Protein AF-A0AA51QP55-F1 (afdb_monomer_lite)

Secondary structure (DSSP, 8-state):
---------------TT--SPEEEEETTEEEEE-HHHHHHHHHHHHHHHHHHT-

Sequence (54 aa):
MKLHGRSLTPHITVDPAARRPILLRLGGLVLAMSTTEAQQIADQLHDAVEEADQ

Radius of gyration: 13.48 Å; chains: 1; bounding box: 32×21×37 Å

pLDDT: mean 72.29, std 16.76, range [34.41, 91.0]

Foldseek 3Di:
DDDDPDDDPDPDDDDPPDPFFDWDDDPNDTDTHDPVVVVVVVVVVVVVVVVVVD

Structure (mmCIF, N/CA/C/O backbone):
data_AF-A0AA51QP55-F1
#
_entry.id   AF-A0AA51QP55-F1
#
loop_
_atom_site.group_PDB
_atom_site.id
_atom_site.type_symbol
_atom_site.label_atom_id
_atom_site.label_alt_id
_atom_site.label_comp_id
_atom_site.label_asym_id
_atom_site.label_entity_id
_atom_site.label_seq_id
_atom_site.pdbx_PDB_ins_code
_atom_site.Cartn_x
_atom_site.Cartn_y
_atom_site.Cartn_z
_atom_site.occupancy
_atom_site.B_iso_or_equiv
_atom_site.auth_seq_id
_atom_site.auth_comp_id
_atom_site.auth_asym_id
_atom_site.auth_atom_id
_atom_site.pdbx_PDB_model_num
ATOM 1 N N . MET A 1 1 ? -18.302 -6.206 8.909 1.00 34.41 1 MET A N 1
ATOM 2 C CA . MET A 1 1 ? -17.877 -7.364 8.091 1.00 34.41 1 MET A CA 1
ATOM 3 C C . MET A 1 1 ? -16.509 -7.786 8.619 1.00 34.41 1 MET A C 1
ATOM 5 O O . MET A 1 1 ? -15.606 -6.967 8.574 1.00 34.41 1 MET A O 1
ATOM 9 N N . LYS A 1 2 ? -16.381 -8.950 9.272 1.00 38.06 2 LYS A N 1
ATOM 10 C CA . LYS A 1 2 ? -15.168 -9.314 10.036 1.00 38.06 2 LYS A CA 1
ATOM 11 C C . LYS A 1 2 ? -14.173 -10.074 9.152 1.00 38.06 2 LYS A C 1
ATOM 13 O O . LYS A 1 2 ? -14.422 -11.232 8.815 1.00 38.06 2 LYS A O 1
ATOM 18 N N . LEU A 1 3 ? -13.070 -9.427 8.782 1.00 48.38 3 LEU A N 1
ATOM 19 C CA . LEU A 1 3 ? -11.951 -10.056 8.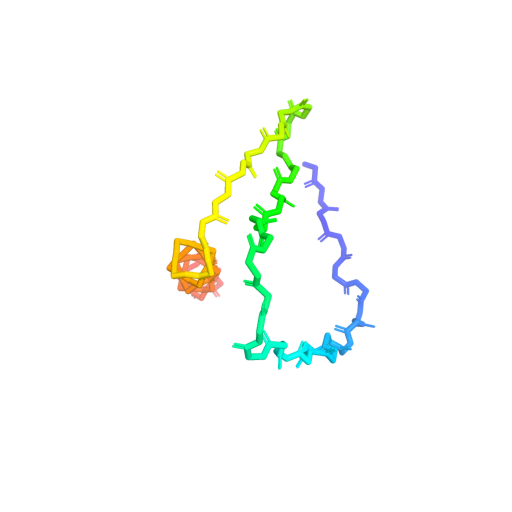080 1.00 48.38 3 LEU A CA 1
ATOM 20 C C . LEU A 1 3 ? -11.239 -11.002 9.058 1.00 48.38 3 LEU A C 1
ATOM 22 O O . LEU A 1 3 ? -10.687 -10.560 10.057 1.00 48.38 3 LEU A O 1
ATOM 26 N N . HIS A 1 4 ? -11.313 -12.310 8.817 1.00 49.41 4 HIS A N 1
ATOM 27 C CA . HIS A 1 4 ? -10.600 -13.291 9.633 1.00 49.41 4 HIS A CA 1
ATOM 28 C C . HIS A 1 4 ? -9.203 -13.472 9.042 1.00 49.41 4 HIS A C 1
ATOM 30 O O . HIS A 1 4 ? -9.066 -14.015 7.944 1.00 49.41 4 HIS A O 1
ATOM 36 N N . GLY A 1 5 ? -8.180 -13.009 9.761 1.00 53.38 5 GLY A N 1
ATOM 37 C CA . GLY A 1 5 ? -6.780 -13.228 9.412 1.00 53.38 5 GLY A CA 1
ATOM 38 C C . GLY A 1 5 ? -6.428 -14.710 9.506 1.00 53.38 5 GLY A C 1
ATOM 39 O O . GLY A 1 5 ? -5.983 -15.191 10.544 1.00 53.38 5 GLY A O 1
ATOM 40 N N . ARG A 1 6 ? -6.639 -15.469 8.425 1.00 54.78 6 ARG A N 1
ATOM 41 C CA . ARG A 1 6 ? -5.983 -16.771 8.268 1.00 54.78 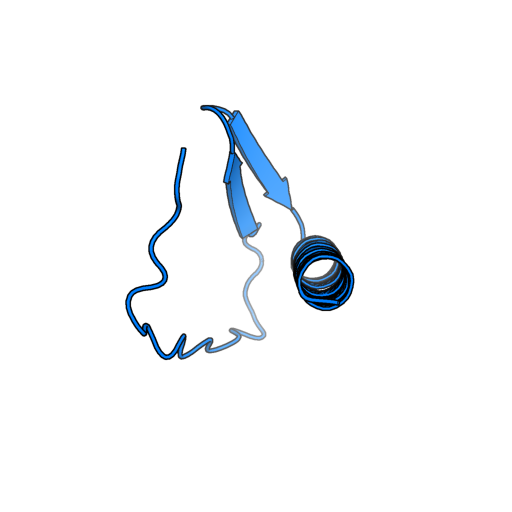6 ARG A CA 1
ATOM 42 C C . ARG A 1 6 ? -4.516 -16.483 8.003 1.00 54.78 6 ARG A C 1
ATOM 44 O O . ARG A 1 6 ? -4.205 -15.876 6.985 1.00 54.78 6 ARG A O 1
ATOM 51 N N . SER A 1 7 ? -3.670 -16.908 8.941 1.00 53.06 7 SER A N 1
ATOM 52 C CA . SER A 1 7 ? -2.209 -16.891 8.869 1.00 53.06 7 SER A CA 1
ATOM 53 C C . SER A 1 7 ? -1.735 -17.252 7.459 1.00 53.06 7 SER A C 1
ATOM 55 O O . SER A 1 7 ? -1.752 -18.408 7.040 1.00 53.06 7 SER A O 1
ATOM 57 N N . LEU A 1 8 ? -1.401 -16.218 6.703 1.00 51.66 8 LEU A N 1
ATOM 58 C CA . LEU A 1 8 ? -0.775 -16.280 5.399 1.00 51.66 8 LEU A CA 1
ATOM 59 C C . LEU A 1 8 ? 0.538 -15.568 5.628 1.00 51.66 8 LEU A C 1
ATOM 61 O O . LEU A 1 8 ? 0.536 -14.355 5.784 1.00 51.66 8 LEU A O 1
ATOM 65 N N . THR A 1 9 ? 1.633 -16.315 5.724 1.00 49.22 9 THR A N 1
ATOM 66 C CA . THR A 1 9 ? 2.975 -15.734 5.698 1.00 49.22 9 THR A CA 1
ATOM 67 C C . THR A 1 9 ? 3.163 -15.167 4.290 1.00 49.22 9 THR A C 1
ATOM 69 O O . THR A 1 9 ? 3.309 -15.952 3.348 1.00 49.22 9 THR A O 1
ATOM 72 N N . PRO A 1 10 ? 3.066 -13.841 4.081 1.00 48.56 10 PRO A N 1
ATOM 73 C CA . PRO A 1 10 ? 3.117 -13.295 2.741 1.00 48.56 10 PRO A CA 1
ATOM 74 C C . PRO A 1 10 ? 4.583 -13.277 2.314 1.00 48.56 10 PRO A C 1
ATOM 76 O O . PRO A 1 10 ? 5.374 -12.461 2.777 1.00 48.56 10 PRO A O 1
ATOM 79 N N . HIS A 1 11 ? 4.967 -14.213 1.450 1.00 44.62 11 HIS A N 1
ATOM 80 C CA . HIS A 1 11 ? 6.312 -14.246 0.886 1.00 44.62 11 HIS A CA 1
ATOM 81 C C . HIS A 1 11 ? 6.375 -13.261 -0.290 1.00 44.62 11 HIS A C 1
ATOM 83 O O . HIS A 1 11 ? 6.178 -13.624 -1.451 1.00 44.62 11 HIS A O 1
ATOM 89 N N . ILE A 1 12 ? 6.569 -11.977 0.022 1.00 52.19 12 ILE A N 1
ATOM 90 C CA . ILE A 1 12 ? 6.666 -10.914 -0.983 1.00 52.19 12 ILE A CA 1
ATOM 91 C C . ILE A 1 12 ? 8.066 -10.968 -1.593 1.00 52.19 12 ILE A C 1
ATOM 93 O O . ILE A 1 12 ? 9.065 -10.772 -0.907 1.00 52.19 12 ILE A O 1
ATOM 97 N N . THR A 1 13 ? 8.136 -11.249 -2.893 1.00 50.81 13 THR A N 1
ATOM 98 C CA . THR A 1 13 ? 9.392 -11.244 -3.653 1.00 50.81 13 THR A CA 1
ATOM 99 C C . THR A 1 13 ? 9.331 -10.067 -4.622 1.00 50.81 13 THR A C 1
ATOM 101 O O . THR A 1 13 ? 8.449 -10.029 -5.479 1.00 50.81 13 THR A O 1
ATOM 104 N N . VAL A 1 14 ? 10.207 -9.075 -4.443 1.00 53.47 14 VAL A N 1
ATOM 105 C CA . VAL A 1 14 ? 10.225 -7.844 -5.250 1.00 53.47 14 VAL A CA 1
ATOM 106 C C . VAL A 1 14 ? 11.027 -8.086 -6.526 1.00 53.47 14 VAL A C 1
ATOM 108 O O . VAL A 1 14 ? 12.199 -8.452 -6.462 1.00 53.47 14 VAL A O 1
ATOM 111 N N . ASP A 1 15 ? 10.394 -7.875 -7.680 1.00 57.19 15 ASP A N 1
ATOM 112 C CA . ASP A 1 15 ? 11.043 -7.905 -8.992 1.00 57.19 15 ASP A CA 1
ATOM 113 C C . ASP A 1 15 ? 11.620 -6.509 -9.315 1.00 57.19 15 ASP A C 1
ATOM 115 O O . ASP A 1 15 ? 10.851 -5.569 -9.543 1.00 57.19 15 ASP A O 1
ATOM 119 N N . PRO A 1 16 ? 12.956 -6.342 -9.353 1.00 57.81 16 PRO A N 1
ATOM 120 C CA . PRO A 1 16 ? 13.603 -5.049 -9.577 1.00 57.81 16 PRO A CA 1
ATOM 121 C C . PRO A 1 16 ? 13.412 -4.496 -11.002 1.00 57.81 16 PRO A C 1
ATOM 123 O O . PRO A 1 16 ? 13.750 -3.341 -11.255 1.00 57.81 16 PRO A O 1
ATOM 126 N N . ALA A 1 17 ? 12.871 -5.286 -11.937 1.00 57.69 17 ALA A N 1
ATOM 127 C CA . ALA A 1 17 ? 12.595 -4.876 -13.314 1.00 57.69 17 ALA A CA 1
ATOM 128 C C . ALA A 1 17 ? 11.102 -4.616 -13.591 1.00 57.69 17 ALA A C 1
ATOM 130 O O . ALA A 1 17 ? 10.734 -4.280 -14.725 1.00 57.69 17 ALA A O 1
ATOM 131 N N . ALA A 1 18 ? 10.227 -4.767 -12.592 1.00 60.41 18 ALA A N 1
ATOM 132 C CA . ALA A 1 18 ? 8.786 -4.679 -12.786 1.00 60.41 18 ALA A CA 1
ATOM 133 C C . ALA A 1 18 ? 8.343 -3.256 -13.180 1.00 60.41 18 ALA A C 1
ATOM 135 O O . ALA A 1 18 ? 8.133 -2.380 -12.350 1.00 60.41 18 ALA A O 1
ATOM 136 N N . ARG A 1 19 ? 8.118 -3.036 -14.482 1.00 66.19 19 ARG A N 1
ATOM 137 C CA . ARG A 1 19 ? 7.480 -1.826 -15.051 1.00 66.19 19 ARG A CA 1
ATOM 138 C C . ARG A 1 19 ? 5.951 -1.830 -14.931 1.00 66.19 19 ARG A C 1
ATOM 140 O O . ARG A 1 19 ? 5.276 -1.063 -15.616 1.00 66.19 19 ARG A O 1
ATOM 147 N N . ARG A 1 20 ? 5.387 -2.774 -14.176 1.00 67.31 20 ARG A N 1
ATOM 148 C CA . ARG A 1 20 ? 3.946 -3.034 -14.144 1.00 67.31 20 ARG A CA 1
ATOM 149 C C . ARG A 1 20 ? 3.339 -2.422 -12.883 1.00 67.31 20 ARG A C 1
ATOM 151 O O . ARG A 1 20 ? 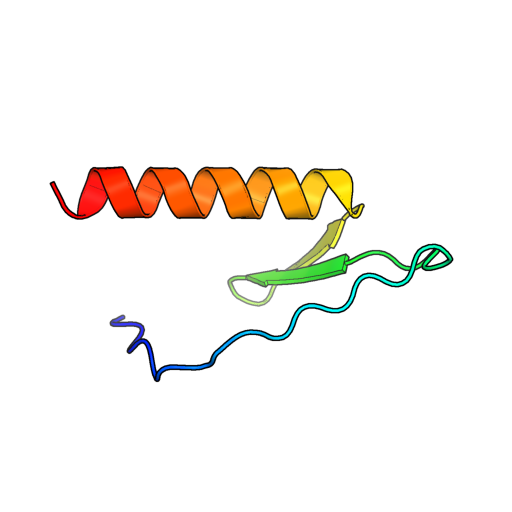3.897 -2.631 -11.809 1.00 67.31 20 ARG A O 1
ATOM 158 N N . PRO A 1 21 ? 2.220 -1.691 -13.004 1.00 75.25 21 PRO A N 1
ATOM 159 C CA . PRO A 1 21 ? 1.559 -1.101 -11.851 1.00 75.25 21 PRO A CA 1
ATOM 160 C C . PRO A 1 21 ? 1.033 -2.195 -10.917 1.00 75.25 21 PRO A C 1
ATOM 162 O O . PRO A 1 21 ? 0.547 -3.235 -11.371 1.00 75.25 21 PRO A O 1
ATOM 165 N N . ILE A 1 22 ? 1.103 -1.938 -9.614 1.00 83.44 22 ILE A N 1
ATOM 166 C CA . ILE A 1 22 ? 0.430 -2.746 -8.601 1.00 83.44 22 ILE A CA 1
ATOM 167 C C . ILE A 1 22 ? -1.063 -2.433 -8.679 1.00 83.44 22 ILE A C 1
ATOM 169 O O . ILE A 1 22 ? -1.456 -1.271 -8.778 1.00 83.44 22 ILE A O 1
ATOM 173 N N . LEU A 1 23 ? -1.897 -3.475 -8.666 1.00 85.25 23 LEU A N 1
ATOM 174 C CA . LEU A 1 23 ? -3.349 -3.341 -8.738 1.00 85.25 23 LEU A CA 1
ATOM 175 C C . LEU A 1 23 ? -3.974 -3.657 -7.379 1.00 85.25 23 LEU A C 1
ATOM 177 O O . LEU A 1 23 ? -3.975 -4.810 -6.947 1.00 85.25 23 LEU A O 1
ATOM 181 N N . LEU A 1 24 ? -4.552 -2.645 -6.736 1.00 83.44 24 LEU A N 1
ATOM 182 C CA . LEU A 1 24 ? -5.309 -2.794 -5.498 1.00 83.44 24 LEU A CA 1
ATOM 183 C C . LEU A 1 24 ? -6.804 -2.909 -5.810 1.00 83.44 24 LEU A C 1
ATOM 185 O O . LEU A 1 24 ? -7.363 -2.084 -6.532 1.00 83.44 24 LEU A O 1
ATOM 189 N N . ARG A 1 25 ? -7.467 -3.928 -5.253 1.00 86.69 25 ARG A N 1
ATOM 190 C CA . ARG A 1 25 ? -8.918 -4.120 -5.388 1.00 86.69 25 ARG A CA 1
ATOM 191 C C . ARG A 1 25 ? -9.616 -3.707 -4.100 1.00 86.69 25 ARG A C 1
ATOM 193 O O . ARG A 1 25 ? -9.393 -4.329 -3.066 1.00 86.69 25 ARG A O 1
ATOM 200 N N . LEU A 1 26 ? -10.494 -2.710 -4.178 1.00 81.88 26 LEU A N 1
ATOM 201 C CA . LEU A 1 26 ? -11.228 -2.188 -3.024 1.00 81.88 26 LEU A CA 1
ATOM 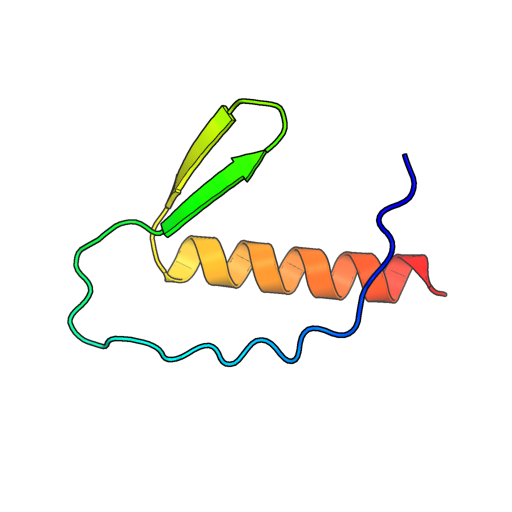202 C C . LEU A 1 26 ? -12.661 -1.832 -3.424 1.00 81.88 26 LEU A C 1
ATOM 204 O O . LEU A 1 26 ? -12.867 -1.029 -4.325 1.00 81.88 26 LEU A O 1
ATOM 208 N N . GLY A 1 27 ? -13.663 -2.432 -2.774 1.00 81.06 27 GLY A N 1
ATOM 209 C CA . GLY A 1 27 ? -15.070 -2.054 -2.978 1.00 81.06 27 GLY A CA 1
ATOM 210 C C . GLY A 1 27 ? -15.565 -2.150 -4.430 1.00 81.06 27 GLY A C 1
ATOM 211 O O . GLY A 1 27 ? -16.373 -1.336 -4.855 1.00 81.06 27 GLY A O 1
ATOM 212 N N . GLY A 1 28 ? -15.054 -3.105 -5.213 1.00 85.75 28 GLY A N 1
ATOM 213 C CA . GLY A 1 28 ? -15.377 -3.240 -6.641 1.00 85.75 28 GLY A CA 1
ATOM 214 C C . GLY A 1 28 ? -14.565 -2.333 -7.574 1.00 85.75 28 GLY A C 1
ATOM 215 O O . GLY A 1 28 ? -14.653 -2.494 -8.788 1.00 85.75 28 GLY A O 1
ATOM 216 N N . LEU A 1 29 ? -13.731 -1.443 -7.033 1.00 78.12 29 LEU A N 1
ATOM 217 C CA . LEU A 1 29 ? -12.789 -0.619 -7.786 1.00 78.12 29 LEU A CA 1
ATOM 218 C C . LEU A 1 29 ? -11.445 -1.337 -7.953 1.00 78.12 29 LEU A C 1
ATOM 220 O O . LEU A 1 29 ? -11.060 -2.176 -7.130 1.00 78.12 29 LEU A O 1
ATOM 224 N N . VAL A 1 30 ? -10.727 -0.979 -9.019 1.00 88.00 30 VAL A N 1
ATOM 225 C CA . VAL A 1 30 ? -9.344 -1.398 -9.271 1.00 88.00 30 VAL A CA 1
ATOM 226 C C . VAL A 1 30 ? -8.486 -0.146 -9.393 1.00 88.00 30 VAL A C 1
ATOM 228 O O . VAL A 1 30 ? -8.705 0.667 -10.287 1.00 88.00 30 VAL A O 1
ATOM 231 N N . LEU A 1 31 ? -7.524 0.004 -8.489 1.00 82.06 31 LEU A N 1
ATOM 232 C CA . LEU A 1 31 ? -6.593 1.127 -8.449 1.00 82.06 31 LEU A CA 1
ATOM 233 C C . LEU A 1 31 ? -5.231 0.647 -8.941 1.00 82.06 31 LEU A C 1
ATOM 235 O O . LEU A 1 31 ? -4.689 -0.310 -8.393 1.00 82.06 31 LEU A O 1
ATOM 239 N N . ALA A 1 32 ? -4.696 1.296 -9.972 1.00 85.81 32 ALA A N 1
ATOM 240 C CA . ALA A 1 32 ? -3.343 1.060 -10.455 1.00 85.81 32 ALA A CA 1
ATOM 241 C C . ALA A 1 32 ? -2.395 2.076 -9.816 1.00 85.81 32 ALA A C 1
ATOM 243 O O . ALA A 1 32 ? -2.661 3.273 -9.881 1.00 85.81 32 ALA A O 1
ATOM 244 N N . MET A 1 33 ? -1.310 1.601 -9.216 1.00 83.69 33 MET A N 1
ATOM 245 C CA . MET A 1 33 ? -0.365 2.442 -8.485 1.00 83.69 33 MET A CA 1
ATOM 246 C C . MET A 1 33 ? 1.076 1.982 -8.696 1.00 83.69 33 MET A C 1
ATOM 248 O O . MET A 1 33 ? 1.345 0.832 -9.059 1.00 83.69 33 MET A O 1
ATOM 252 N N . SER A 1 34 ? 2.008 2.902 -8.495 1.00 84.44 34 SER A N 1
ATOM 253 C CA . SER A 1 34 ? 3.434 2.603 -8.441 1.00 84.44 34 SER A CA 1
ATOM 254 C C . SER A 1 34 ? 3.777 1.750 -7.216 1.00 84.44 34 SER A C 1
ATOM 256 O O . SER A 1 34 ? 3.003 1.631 -6.264 1.00 84.44 34 SER A O 1
ATOM 258 N N . THR A 1 35 ? 4.970 1.159 -7.227 1.00 83.56 35 THR A N 1
ATOM 259 C CA . THR A 1 35 ? 5.508 0.427 -6.072 1.00 83.56 35 THR A CA 1
ATOM 260 C C . THR A 1 35 ? 5.619 1.315 -4.834 1.00 83.56 35 THR A C 1
ATOM 262 O O . THR A 1 35 ? 5.274 0.875 -3.743 1.00 83.56 35 THR A O 1
ATOM 265 N N . THR A 1 36 ? 6.032 2.573 -5.006 1.00 85.62 36 THR A N 1
ATOM 266 C CA . THR A 1 36 ? 6.146 3.552 -3.917 1.00 85.62 36 THR A CA 1
ATOM 267 C C . THR A 1 36 ? 4.793 3.864 -3.283 1.00 85.62 36 THR A C 1
ATOM 269 O O . THR A 1 36 ? 4.672 3.832 -2.063 1.00 85.62 36 THR A O 1
ATOM 272 N N . GLU A 1 37 ? 3.766 4.125 -4.093 1.00 83.88 37 GLU A N 1
ATOM 273 C CA . GLU A 1 37 ? 2.415 4.416 -3.590 1.00 83.88 37 GLU A CA 1
ATOM 274 C C . GLU A 1 37 ? 1.808 3.205 -2.871 1.00 83.88 37 GLU A C 1
ATOM 276 O O . GLU A 1 37 ? 1.194 3.355 -1.817 1.00 83.88 37 GLU A O 1
ATOM 281 N N . ALA A 1 38 ? 2.021 1.994 -3.398 1.00 87.44 38 ALA A N 1
ATOM 282 C CA . ALA A 1 38 ? 1.567 0.772 -2.741 1.00 87.44 38 ALA A CA 1
ATOM 283 C C . ALA A 1 38 ? 2.229 0.572 -1.373 1.00 87.44 38 ALA A C 1
ATOM 285 O O . ALA A 1 38 ? 1.548 0.194 -0.422 1.00 87.44 38 ALA A O 1
ATOM 286 N N . GLN A 1 39 ? 3.534 0.845 -1.273 1.00 87.50 39 GLN A N 1
ATOM 287 C CA . GLN A 1 39 ? 4.265 0.753 -0.012 1.00 87.50 39 GLN A CA 1
ATOM 288 C C . GLN A 1 39 ? 3.718 1.749 1.014 1.00 87.50 39 GLN A C 1
ATOM 290 O O . GLN A 1 39 ? 3.388 1.354 2.123 1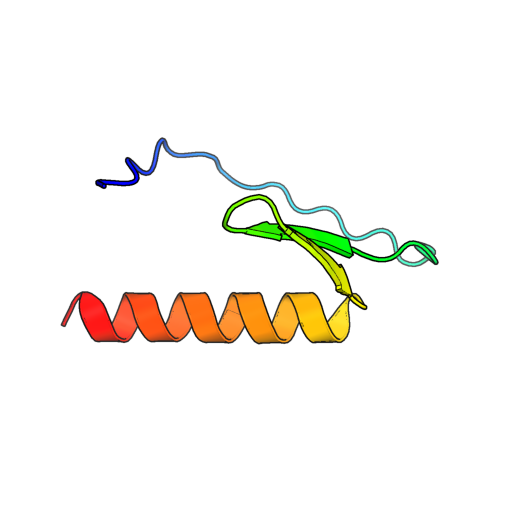.00 87.50 39 GLN A O 1
ATOM 295 N N . GLN A 1 40 ? 3.532 3.012 0.623 1.00 90.81 40 GLN A N 1
ATOM 296 C CA . GLN A 1 40 ? 3.000 4.045 1.518 1.00 90.81 40 GLN A CA 1
ATOM 297 C C . GLN A 1 40 ? 1.614 3.690 2.066 1.00 90.81 40 GLN A C 1
ATOM 299 O O . GLN A 1 40 ? 1.336 3.921 3.239 1.00 90.81 40 GLN A O 1
ATOM 304 N N . ILE A 1 41 ? 0.744 3.113 1.232 1.00 89.19 41 ILE A N 1
ATOM 305 C CA . ILE A 1 41 ? -0.576 2.646 1.671 1.00 89.19 41 ILE A CA 1
ATOM 306 C C . ILE A 1 41 ? -0.442 1.460 2.632 1.00 89.19 41 ILE A C 1
ATOM 308 O O . ILE A 1 41 ? -1.171 1.397 3.618 1.00 89.19 41 ILE A 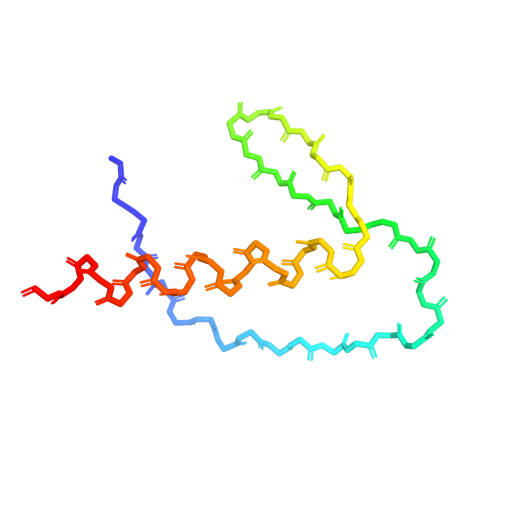O 1
ATOM 312 N N . ALA A 1 42 ? 0.462 0.517 2.354 1.00 87.62 42 ALA A N 1
ATOM 313 C CA . ALA A 1 42 ? 0.693 -0.627 3.231 1.00 87.62 42 ALA A CA 1
ATOM 314 C C . ALA A 1 42 ? 1.175 -0.187 4.621 1.00 87.62 42 ALA A C 1
ATOM 316 O O . ALA A 1 42 ? 0.647 -0.680 5.616 1.00 87.62 42 ALA A O 1
ATOM 317 N N . ASP A 1 43 ? 2.099 0.773 4.677 1.00 91.00 43 ASP A N 1
ATOM 318 C CA . ASP A 1 43 ? 2.619 1.329 5.928 1.00 91.00 43 ASP A CA 1
ATOM 319 C C . ASP A 1 43 ? 1.499 2.034 6.714 1.00 91.00 43 ASP A C 1
ATOM 321 O O . ASP A 1 43 ? 1.247 1.702 7.866 1.00 91.00 43 ASP A O 1
ATOM 325 N N . GLN A 1 44 ? 0.714 2.902 6.063 1.00 89.88 44 GLN A N 1
ATOM 326 C CA . GLN A 1 44 ? -0.420 3.580 6.711 1.00 89.88 44 GLN A CA 1
ATOM 327 C C . GLN A 1 44 ? -1.482 2.611 7.246 1.00 89.88 44 GLN A C 1
ATOM 329 O O . GLN A 1 44 ? -2.090 2.862 8.285 1.00 89.88 44 GLN A O 1
ATOM 334 N N . LEU A 1 45 ? -1.746 1.512 6.532 1.00 87.81 45 LEU A N 1
ATOM 335 C CA . LEU A 1 45 ? -2.677 0.483 6.995 1.00 87.81 45 LEU A CA 1
ATOM 336 C C . LEU A 1 45 ? -2.123 -0.282 8.195 1.00 87.81 45 LEU A C 1
ATOM 338 O O . LEU A 1 45 ? -2.900 -0.669 9.063 1.00 87.81 45 LEU A O 1
ATOM 342 N N . HIS A 1 46 ? -0.813 -0.522 8.228 1.00 87.69 46 HIS A N 1
ATOM 343 C CA . HIS A 1 46 ? -0.161 -1.162 9.359 1.00 87.69 46 HIS A CA 1
ATOM 344 C C . HIS A 1 46 ? -0.267 -0.287 10.608 1.00 87.69 46 HIS A C 1
ATOM 346 O O . HIS A 1 46 ? -0.797 -0.759 11.612 1.00 87.69 46 HIS A O 1
ATOM 352 N N . ASP A 1 47 ? 0.108 0.988 10.497 1.00 89.25 47 ASP A N 1
ATOM 353 C CA . ASP A 1 47 ? 0.040 1.959 11.592 1.00 89.25 47 ASP A CA 1
ATOM 354 C C . ASP A 1 47 ? -1.398 2.106 12.121 1.00 89.25 47 ASP A C 1
ATOM 356 O O . ASP A 1 47 ? -1.645 2.038 13.322 1.00 89.25 47 ASP A O 1
ATOM 360 N N . ALA A 1 48 ? -2.386 2.216 11.225 1.00 85.75 48 ALA A N 1
ATOM 361 C CA . ALA A 1 48 ? -3.792 2.338 11.614 1.00 85.75 48 ALA A CA 1
ATOM 362 C C . ALA A 1 48 ? -4.336 1.098 12.348 1.00 85.75 48 ALA A C 1
ATOM 364 O O . ALA A 1 48 ? -5.252 1.213 13.164 1.00 85.75 48 ALA A O 1
ATOM 365 N N . VAL A 1 49 ? -3.812 -0.095 12.047 1.00 88.50 49 VAL A N 1
ATOM 366 C CA . VAL A 1 49 ? -4.159 -1.320 12.783 1.00 88.50 49 VAL A CA 1
ATOM 367 C C . VAL A 1 49 ? -3.517 -1.307 14.167 1.00 88.50 49 VAL A C 1
ATOM 369 O O . VAL A 1 49 ? -4.198 -1.634 15.135 1.00 88.50 49 VAL A O 1
ATOM 372 N N . GLU A 1 50 ? -2.254 -0.888 14.277 1.00 88.19 50 GLU A N 1
ATOM 373 C CA . GLU A 1 50 ? -1.578 -0.768 15.574 1.00 88.19 50 GLU A CA 1
ATOM 374 C C . GLU A 1 50 ? -2.268 0.243 16.500 1.00 88.19 50 GLU A C 1
ATOM 376 O O . GLU A 1 50 ? -2.383 -0.010 17.697 1.00 88.19 50 GLU A O 1
ATOM 381 N N . GLU A 1 51 ? -2.777 1.353 15.960 1.00 83.06 51 GLU A N 1
ATOM 382 C CA . GLU A 1 51 ? -3.565 2.331 16.720 1.00 83.06 51 GLU A CA 1
ATOM 383 C C . GLU A 1 51 ? -4.936 1.791 17.158 1.00 83.06 51 GLU A C 1
ATOM 385 O O . GLU A 1 51 ? -5.419 2.139 18.232 1.00 83.06 51 GLU A O 1
ATOM 390 N N . ALA A 1 52 ? -5.582 0.951 16.344 1.00 76.69 52 ALA A N 1
ATOM 391 C CA . ALA A 1 52 ? -6.916 0.420 16.635 1.00 76.69 52 ALA A CA 1
ATOM 392 C C . ALA A 1 52 ? -6.926 -0.720 17.671 1.00 76.69 52 ALA A C 1
ATOM 394 O O . ALA A 1 52 ? -7.974 -0.987 18.262 1.00 76.69 52 ALA A O 1
ATOM 395 N N . ASP A 1 53 ? -5.792 -1.402 17.857 1.00 69.69 53 ASP A N 1
ATOM 396 C CA . ASP A 1 53 ? -5.617 -2.480 18.839 1.00 69.69 53 ASP A CA 1
ATOM 397 C C . ASP A 1 53 ? -5.219 -1.966 20.247 1.00 69.69 53 ASP A C 1
ATOM 399 O O . ASP A 1 53 ? -5.115 -2.774 21.178 1.00 69.69 53 ASP A O 1
ATOM 403 N N . GLN A 1 54 ? -5.016 -0.650 20.423 1.00 56.97 54 GLN A N 1
ATOM 404 C CA . GLN A 1 54 ? -4.780 0.016 21.720 1.00 56.97 54 GLN A CA 1
ATOM 405 C C . GLN A 1 54 ? -6.083 0.415 22.429 1.00 56.97 54 GLN A C 1
ATOM 407 O O . GLN A 1 54 ? -6.108 0.309 23.679 1.00 56.97 54 GLN A O 1
#